Protein AF-A0A932TKQ1-F1 (afdb_monomer)

Sequence (70 aa):
MDFPKEKMEFATTHGDKESDQGWLVLNLGTLDLEGVSRIYINLDLVDDLRKRGERHSDALERMRSLLGGD

Secondary structure (DSSP, 8-state):
----GGGEEEEEEETTEEEEEEEEEEE-TTS--TT--EEEEEHHHHHHHHHHHHHHHHHHHHHHHHTT--

Mean predicted aligned error: 9.35 Å

Radius of gyration: 18.27 Å; Cα contacts (8 Å, |Δi|>4): 71; chains: 1; bounding box: 28×22×51 Å

Foldseek 3Di:
DDADPVQWDWAQDDDVDGAPVTWIKGQPCPPPPPPDRIDIDRVVVVVVVVVVVVVVVVVVVVVCVVVPDD

Structure (mmCIF, N/CA/C/O backbone):
data_AF-A0A932TKQ1-F1
#
_entry.id   AF-A0A932TKQ1-F1
#
loop_
_atom_site.group_PDB
_atom_site.id
_atom_site.type_symbol
_atom_site.label_atom_id
_atom_site.label_alt_id
_atom_site.label_comp_id
_atom_site.label_asym_id
_atom_site.labe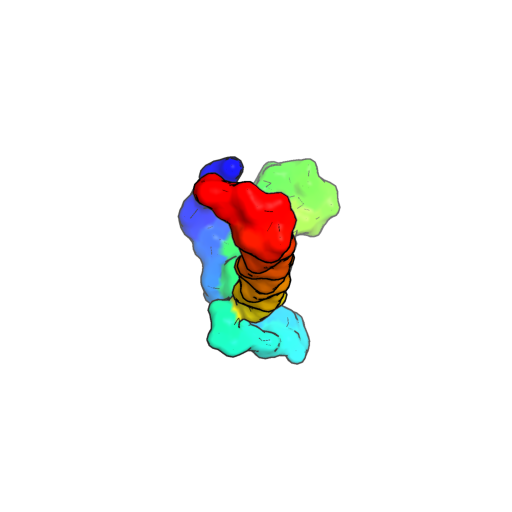l_entity_id
_atom_site.label_seq_id
_atom_site.pdbx_PDB_ins_code
_atom_site.Cartn_x
_atom_site.Cartn_y
_atom_site.Cartn_z
_atom_site.occupancy
_atom_site.B_iso_or_equiv
_atom_site.auth_seq_id
_atom_site.auth_comp_id
_atom_site.auth_asym_id
_atom_site.auth_atom_id
_atom_site.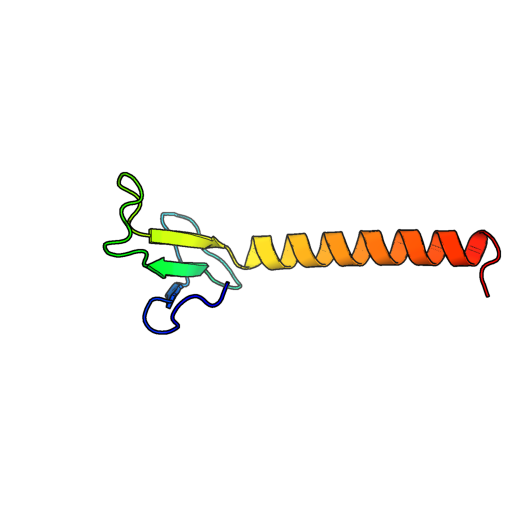pdbx_PDB_model_num
ATOM 1 N N . MET A 1 1 ? 13.867 1.277 5.466 1.00 56.12 1 MET A N 1
ATOM 2 C CA . MET A 1 1 ? 14.449 1.088 4.124 1.00 56.12 1 MET A CA 1
ATOM 3 C C . MET A 1 1 ? 13.831 2.150 3.245 1.00 56.12 1 MET A C 1
ATOM 5 O O . MET A 1 1 ? 12.623 2.111 3.056 1.00 56.12 1 MET A O 1
ATOM 9 N N . ASP A 1 2 ? 14.617 3.125 2.804 1.00 79.25 2 ASP A N 1
ATOM 10 C CA . ASP A 1 2 ? 14.137 4.148 1.879 1.00 79.25 2 ASP A CA 1
ATOM 11 C C . ASP A 1 2 ? 14.081 3.541 0.479 1.00 79.25 2 ASP A C 1
ATOM 13 O O . ASP A 1 2 ? 15.108 3.157 -0.083 1.00 79.25 2 ASP A O 1
ATOM 17 N N . PHE A 1 3 ? 12.871 3.374 -0.052 1.00 83.25 3 PHE A N 1
ATOM 18 C CA . PHE A 1 3 ? 12.681 2.881 -1.411 1.00 83.25 3 PHE A CA 1
ATOM 19 C C . PHE A 1 3 ? 12.660 4.078 -2.381 1.00 83.25 3 PHE A C 1
ATOM 21 O O . PHE A 1 3 ? 12.051 5.101 -2.051 1.00 83.25 3 PHE A O 1
ATOM 28 N N . PRO A 1 4 ? 13.326 4.006 -3.549 1.00 86.25 4 PRO A N 1
ATOM 29 C CA . PRO A 1 4 ? 13.430 5.150 -4.453 1.00 86.25 4 PRO A CA 1
ATOM 30 C C . PRO A 1 4 ? 12.058 5.601 -4.964 1.00 86.25 4 PRO A C 1
ATOM 32 O O . PRO A 1 4 ? 11.289 4.787 -5.480 1.00 86.25 4 PRO A O 1
ATOM 35 N N . LYS A 1 5 ? 11.745 6.895 -4.827 1.00 88.00 5 LYS A N 1
ATOM 36 C CA . LYS A 1 5 ? 10.419 7.447 -5.163 1.00 88.00 5 LYS A CA 1
ATOM 37 C C . LYS A 1 5 ? 10.096 7.313 -6.647 1.00 88.00 5 LYS A C 1
ATOM 39 O O . LYS A 1 5 ? 8.952 7.075 -7.001 1.00 88.00 5 LYS A O 1
ATOM 44 N N . GLU A 1 6 ? 11.100 7.417 -7.509 1.00 89.31 6 GLU A N 1
ATOM 45 C CA . GLU A 1 6 ? 10.969 7.243 -8.957 1.00 89.31 6 GLU A CA 1
ATOM 46 C C . GLU A 1 6 ? 10.609 5.808 -9.374 1.00 89.31 6 GLU A C 1
ATOM 48 O O . GLU A 1 6 ? 10.217 5.580 -10.514 1.00 89.31 6 GLU A O 1
ATOM 53 N N . LYS A 1 7 ? 10.732 4.842 -8.455 1.00 88.75 7 LYS A N 1
ATOM 54 C CA . LYS A 1 7 ? 10.312 3.447 -8.640 1.00 88.75 7 LYS A CA 1
ATOM 55 C C . LYS A 1 7 ? 8.972 3.138 -7.965 1.00 88.75 7 LYS A C 1
ATOM 57 O O . LYS A 1 7 ? 8.587 1.971 -7.886 1.00 88.75 7 LYS A O 1
ATOM 62 N N . MET A 1 8 ? 8.295 4.156 -7.441 1.00 92.44 8 MET A N 1
ATOM 63 C CA . MET A 1 8 ? 6.969 4.039 -6.850 1.00 92.44 8 MET A CA 1
ATOM 64 C C . MET A 1 8 ? 5.922 4.555 -7.826 1.00 92.44 8 MET 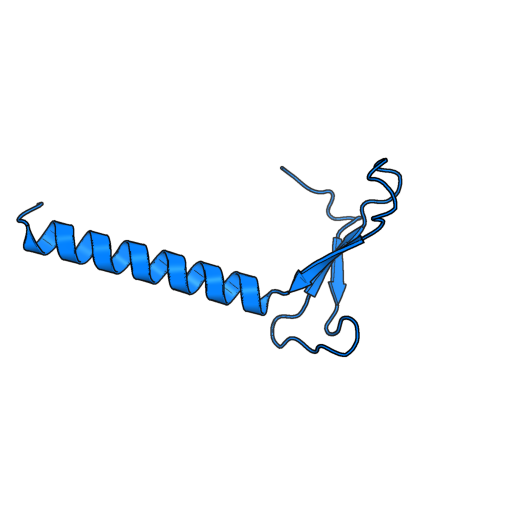A C 1
ATOM 66 O O . MET A 1 8 ? 6.071 5.631 -8.401 1.00 92.44 8 MET A O 1
ATOM 70 N N . GLU A 1 9 ? 4.833 3.815 -7.958 1.00 93.38 9 GLU A N 1
ATOM 71 C CA . GLU A 1 9 ? 3.683 4.212 -8.759 1.00 93.38 9 GLU A CA 1
ATOM 72 C C . GLU A 1 9 ? 2.405 4.028 -7.936 1.00 93.38 9 GLU A C 1
ATOM 74 O O . GLU A 1 9 ? 2.333 3.186 -7.038 1.00 93.38 9 GLU A O 1
ATOM 79 N N . PHE A 1 10 ? 1.392 4.834 -8.241 1.00 93.88 10 PHE A N 1
ATOM 80 C CA . PHE A 1 10 ? 0.061 4.693 -7.665 1.00 93.88 10 PHE A CA 1
ATOM 81 C C . PHE A 1 10 ? -0.882 4.107 -8.711 1.00 93.88 10 PHE A C 1
ATOM 83 O O . PHE A 1 10 ? -0.908 4.575 -9.850 1.00 93.88 10 PHE A O 1
ATOM 90 N N . ALA A 1 11 ? -1.676 3.116 -8.318 1.00 92.81 11 ALA A N 1
ATOM 91 C CA . ALA A 1 11 ? -2.708 2.533 -9.165 1.00 92.81 11 ALA A CA 1
ATOM 92 C C . ALA A 1 11 ? -4.033 2.447 -8.406 1.00 92.81 11 ALA A C 1
ATOM 94 O O . ALA A 1 11 ? -4.064 2.096 -7.234 1.00 92.81 11 ALA A O 1
ATOM 95 N N . THR A 1 12 ? -5.148 2.728 -9.069 1.00 90.12 12 THR A N 1
ATOM 96 C CA . THR A 1 12 ? -6.487 2.568 -8.475 1.00 90.12 12 THR A CA 1
ATOM 97 C C . THR A 1 12 ? -6.955 1.111 -8.495 1.00 90.12 12 THR A C 1
ATOM 99 O O . THR A 1 12 ? -7.734 0.689 -7.643 1.00 90.12 12 THR A O 1
ATOM 102 N N . THR A 1 13 ? -6.438 0.315 -9.431 1.00 88.38 13 THR A N 1
ATOM 103 C CA . THR A 1 13 ? -6.844 -1.077 -9.661 1.00 88.38 13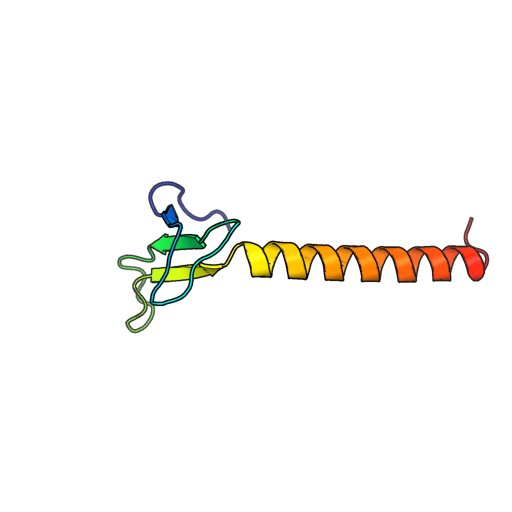 THR A CA 1
ATOM 104 C C . THR A 1 13 ? -5.636 -1.980 -9.887 1.00 88.38 13 THR A C 1
ATOM 106 O O . THR A 1 13 ? -4.675 -1.579 -10.547 1.00 88.38 13 THR A O 1
ATOM 109 N N . HIS A 1 14 ? -5.706 -3.225 -9.415 1.00 88.81 14 HIS A N 1
ATOM 110 C CA . HIS A 1 14 ? -4.721 -4.262 -9.723 1.00 88.81 14 HIS A CA 1
ATOM 111 C C . HIS A 1 14 ? -5.411 -5.620 -9.937 1.00 88.81 14 HIS A C 1
ATOM 113 O O . HIS A 1 14 ? -6.004 -6.183 -9.013 1.00 88.81 14 HIS A O 1
ATOM 119 N N . GLY A 1 15 ? -5.319 -6.158 -11.160 1.00 86.75 15 GLY A N 1
ATOM 120 C CA . GLY A 1 15 ? -6.115 -7.317 -11.581 1.00 86.75 15 GLY A CA 1
ATOM 121 C C . GLY A 1 15 ? -7.610 -6.984 -11.567 1.00 86.75 15 GLY A C 1
ATOM 122 O O . GLY A 1 15 ? -7.993 -5.894 -11.979 1.00 86.75 15 GLY A O 1
ATOM 123 N N . ASP A 1 16 ? -8.430 -7.883 -11.020 1.00 89.06 16 ASP A N 1
ATOM 124 C CA . ASP A 1 16 ? -9.883 -7.687 -10.856 1.00 89.06 16 ASP A CA 1
ATOM 125 C C . ASP A 1 16 ? -10.258 -7.007 -9.523 1.00 89.06 16 ASP A C 1
ATOM 127 O O . ASP A 1 16 ? -11.403 -7.076 -9.078 1.00 89.06 16 ASP A O 1
ATOM 131 N N . LYS A 1 17 ? -9.281 -6.408 -8.826 1.00 87.62 17 LYS A N 1
ATOM 132 C CA . LYS A 1 17 ? -9.483 -5.790 -7.510 1.00 87.62 17 LYS A CA 1
ATOM 133 C C . LYS A 1 17 ? -9.339 -4.274 -7.585 1.00 87.62 17 LYS A C 1
ATOM 135 O O . LYS A 1 17 ? -8.257 -3.753 -7.871 1.00 87.62 17 LYS A O 1
ATOM 140 N N . GLU A 1 18 ? -10.422 -3.586 -7.252 1.00 88.94 18 GLU A N 1
ATOM 141 C CA . GLU A 1 18 ? -10.437 -2.148 -6.982 1.00 88.94 18 GLU A CA 1
ATOM 142 C C . GLU A 1 18 ? -10.075 -1.871 -5.517 1.00 88.94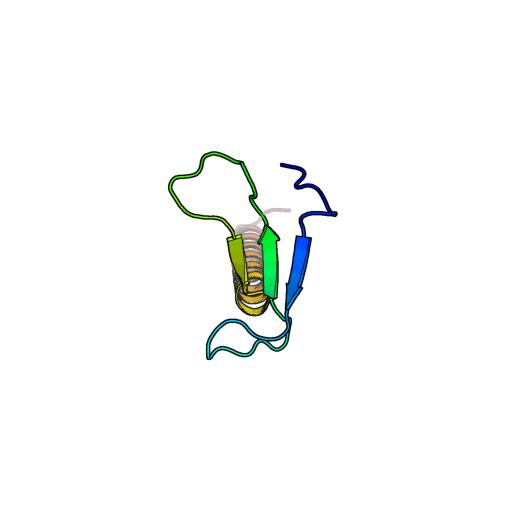 18 GLU A C 1
ATOM 144 O O . GLU A 1 18 ? -10.159 -2.760 -4.664 1.00 88.94 18 GLU A O 1
ATOM 149 N N . SER A 1 19 ? -9.610 -0.656 -5.238 1.00 90.75 19 SER A N 1
ATOM 150 C CA . SER A 1 19 ? -9.252 -0.205 -3.893 1.00 90.75 19 SER A CA 1
ATOM 151 C C . SER A 1 19 ? -9.638 1.258 -3.714 1.00 90.75 19 SER A C 1
ATOM 153 O O . SER A 1 19 ? -9.303 2.085 -4.564 1.00 90.75 19 SER A O 1
ATOM 155 N N . ASP A 1 20 ? -10.303 1.577 -2.602 1.00 89.12 20 ASP A N 1
ATOM 156 C CA . ASP A 1 20 ? -10.757 2.939 -2.294 1.00 89.12 20 ASP A CA 1
ATOM 157 C C . ASP A 1 20 ? -9.572 3.863 -1.985 1.00 89.12 20 ASP A C 1
ATOM 159 O O . ASP A 1 20 ? -9.561 5.034 -2.368 1.00 89.12 20 ASP A O 1
ATOM 163 N N . GLN A 1 21 ? -8.558 3.339 -1.290 1.00 89.69 21 GLN A N 1
ATOM 164 C CA . GLN A 1 21 ? -7.305 4.044 -1.004 1.00 89.69 21 GLN A CA 1
ATOM 165 C C . GLN A 1 21 ? -6.238 3.824 -2.086 1.00 89.69 21 GLN A C 1
ATOM 167 O O . GLN A 1 21 ? -5.208 4.498 -2.081 1.00 89.69 21 GLN A O 1
ATOM 172 N N . GLY A 1 22 ? -6.481 2.908 -3.023 1.00 92.75 22 GLY A N 1
ATOM 173 C CA . GLY A 1 22 ? -5.586 2.554 -4.116 1.00 92.75 22 GLY A CA 1
ATOM 174 C C . GLY A 1 22 ? -4.457 1.596 -3.729 1.00 92.75 22 GLY A C 1
ATOM 175 O O . GLY A 1 22 ? -4.404 0.990 -2.658 1.00 92.75 22 GLY A O 1
ATOM 176 N N . TRP A 1 23 ? -3.522 1.446 -4.655 1.00 95.56 23 TRP A N 1
ATOM 177 C CA . TRP A 1 23 ? -2.405 0.519 -4.588 1.00 95.56 23 TRP A CA 1
ATOM 178 C C . TRP A 1 23 ? -1.092 1.278 -4.707 1.00 95.56 23 TRP A C 1
ATOM 180 O O . TRP A 1 23 ? -0.901 2.068 -5.635 1.00 95.56 23 TRP A O 1
ATOM 190 N N . LEU A 1 24 ? -0.159 0.976 -3.807 1.00 93.81 24 LEU A N 1
ATOM 191 C CA . LEU A 1 24 ? 1.240 1.341 -3.974 1.00 93.81 24 LEU A CA 1
ATOM 192 C C . LEU A 1 24 ? 1.936 0.237 -4.768 1.00 93.81 24 LEU A C 1
ATOM 194 O O . LEU A 1 24 ? 2.003 -0.916 -4.335 1.00 93.81 24 LEU A O 1
ATOM 198 N N . VAL A 1 25 ? 2.461 0.602 -5.929 1.00 92.62 25 VAL A N 1
ATOM 199 C CA . VAL A 1 25 ? 3.226 -0.284 -6.799 1.00 92.62 25 VAL A CA 1
ATOM 200 C C . VAL A 1 25 ? 4.701 0.045 -6.635 1.00 92.62 25 VAL A C 1
ATOM 202 O O . VAL A 1 25 ? 5.120 1.181 -6.846 1.00 92.62 25 VAL A O 1
ATOM 205 N N . LEU A 1 26 ? 5.498 -0.948 -6.257 1.00 91.25 26 LEU A N 1
ATOM 206 C CA . LEU A 1 26 ? 6.948 -0.827 -6.156 1.00 91.25 26 LEU A CA 1
ATOM 207 C C . LEU A 1 26 ? 7.579 -1.579 -7.319 1.00 91.25 26 LEU A C 1
ATOM 209 O O . LEU A 1 26 ? 7.481 -2.806 -7.403 1.00 91.25 26 LEU A O 1
ATOM 213 N N . ASN A 1 27 ? 8.227 -0.849 -8.219 1.00 86.56 27 ASN A N 1
ATOM 214 C CA . ASN A 1 27 ? 8.944 -1.426 -9.342 1.00 86.56 27 ASN A CA 1
ATOM 215 C C . ASN A 1 27 ? 10.352 -1.831 -8.896 1.00 86.56 27 ASN A C 1
ATOM 217 O O . ASN A 1 27 ? 11.207 -0.991 -8.609 1.00 86.56 27 ASN A O 1
ATOM 221 N N . LEU A 1 28 ? 10.598 -3.134 -8.821 1.00 82.25 28 LEU A N 1
ATOM 222 C CA . LEU A 1 28 ? 11.868 -3.674 -8.350 1.00 82.25 28 LEU A CA 1
ATOM 223 C C . LEU A 1 28 ? 12.943 -3.672 -9.449 1.00 82.25 28 LEU A C 1
ATOM 225 O O . LEU A 1 28 ? 14.131 -3.687 -9.134 1.00 82.25 28 LEU A O 1
ATOM 229 N N . GLY A 1 29 ? 12.572 -3.535 -10.727 1.00 75.12 29 GLY A N 1
ATOM 230 C CA . GLY A 1 29 ? 13.530 -3.494 -11.837 1.00 75.12 29 GLY A CA 1
ATOM 231 C C . GLY A 1 29 ? 14.540 -4.655 -11.805 1.00 75.12 29 GLY A C 1
ATOM 232 O O . GLY A 1 29 ? 14.170 -5.785 -11.517 1.00 75.12 29 GLY A O 1
ATOM 233 N N . THR A 1 30 ? 15.819 -4.363 -12.083 1.00 58.97 30 THR A N 1
ATOM 234 C CA . THR A 1 30 ? 16.960 -5.310 -12.092 1.00 58.97 30 THR A CA 1
ATOM 235 C C . THR A 1 30 ? 17.423 -5.773 -10.704 1.00 58.97 30 THR A C 1
ATOM 237 O O . THR A 1 30 ? 18.530 -6.297 -10.585 1.00 58.97 30 THR A O 1
ATOM 240 N N . LEU A 1 31 ? 16.655 -5.531 -9.634 1.00 60.84 31 LEU A N 1
ATOM 241 C CA . LEU A 1 31 ? 16.907 -6.243 -8.383 1.00 60.84 31 LEU A CA 1
ATOM 242 C C . LEU A 1 31 ? 16.617 -7.713 -8.667 1.00 60.84 31 LEU A C 1
ATOM 244 O O . LEU A 1 31 ? 15.485 -8.059 -8.989 1.00 60.84 31 LEU A O 1
ATOM 248 N N . ASP A 1 32 ? 17.667 -8.528 -8.614 1.00 54.91 32 ASP A N 1
ATOM 249 C CA . ASP A 1 32 ? 17.700 -9.950 -8.957 1.00 54.91 32 ASP A CA 1
ATOM 250 C C . ASP A 1 32 ? 16.892 -10.776 -7.938 1.00 54.91 32 ASP A C 1
ATOM 252 O O . ASP A 1 32 ? 17.412 -11.543 -7.134 1.00 54.91 32 ASP A O 1
ATOM 256 N N . LEU A 1 33 ? 15.590 -10.513 -7.893 1.00 61.25 33 LEU A N 1
ATOM 257 C CA . LEU A 1 33 ? 14.600 -11.183 -7.071 1.00 61.25 33 LEU A CA 1
ATOM 258 C C . LEU A 1 33 ? 13.816 -12.089 -8.007 1.00 61.25 33 LEU A C 1
ATOM 260 O O . LEU A 1 33 ? 12.775 -11.684 -8.509 1.00 61.25 33 LEU A O 1
ATOM 264 N N . GLU A 1 34 ? 14.382 -13.262 -8.299 1.00 57.47 34 GLU A N 1
ATOM 265 C CA . GLU A 1 34 ? 13.773 -14.435 -8.955 1.00 57.47 34 GLU A CA 1
ATOM 266 C C . GLU A 1 34 ? 12.387 -14.198 -9.606 1.00 57.47 34 GLU A C 1
ATOM 268 O O . GLU A 1 34 ? 11.361 -14.709 -9.163 1.00 57.47 34 GLU A O 1
ATOM 273 N N . GLY A 1 35 ? 12.343 -13.394 -10.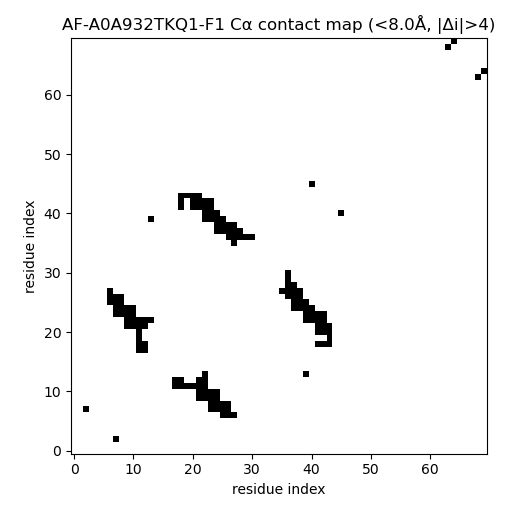676 1.00 60.91 35 GLY A N 1
ATOM 274 C CA . GLY A 1 35 ? 11.140 -13.172 -11.490 1.00 60.91 35 GLY A CA 1
ATOM 275 C C . GLY A 1 35 ? 10.086 -12.186 -10.954 1.00 60.91 35 GLY A C 1
ATOM 276 O O . GLY A 1 35 ? 9.095 -11.947 -11.646 1.00 60.91 35 GLY A O 1
ATOM 277 N N . VAL A 1 36 ? 10.270 -11.565 -9.784 1.00 65.12 36 VAL A N 1
ATOM 278 C CA . VAL A 1 36 ? 9.339 -10.560 -9.238 1.00 65.12 36 VAL A CA 1
ATOM 279 C C . VAL A 1 36 ? 9.777 -9.153 -9.639 1.00 65.12 36 VAL A C 1
ATOM 281 O O . VAL A 1 36 ? 10.579 -8.505 -8.974 1.00 65.12 36 VAL A O 1
ATOM 284 N N . SER A 1 37 ? 9.196 -8.635 -10.721 1.00 79.25 37 SER A N 1
ATOM 285 C CA . SER A 1 37 ? 9.496 -7.278 -11.199 1.00 79.25 37 SER A CA 1
ATOM 286 C C . SER A 1 37 ? 8.760 -6.177 -10.430 1.00 79.25 37 SER A C 1
ATOM 288 O O . SER A 1 37 ? 9.162 -5.014 -10.477 1.00 79.25 37 SER A O 1
ATOM 290 N N . ARG A 1 38 ? 7.634 -6.505 -9.781 1.00 87.19 38 ARG A N 1
ATOM 291 C CA . ARG A 1 38 ? 6.733 -5.529 -9.149 1.00 87.19 38 ARG A CA 1
ATOM 292 C C . ARG A 1 38 ? 6.095 -6.093 -7.883 1.00 87.19 38 ARG A C 1
ATOM 294 O O . ARG A 1 38 ? 5.615 -7.223 -7.893 1.00 87.19 38 ARG A O 1
ATOM 301 N N . ILE A 1 39 ? 6.046 -5.283 -6.829 1.00 89.06 39 ILE A N 1
ATOM 302 C CA . ILE A 1 39 ? 5.257 -5.548 -5.620 1.00 89.06 39 ILE A CA 1
ATOM 303 C C . ILE A 1 39 ? 4.039 -4.632 -5.640 1.00 89.06 39 ILE A C 1
ATOM 305 O O . ILE A 1 39 ? 4.167 -3.436 -5.892 1.00 89.06 39 ILE A O 1
ATOM 309 N N . TYR A 1 40 ? 2.875 -5.193 -5.331 1.00 91.88 40 TYR A N 1
ATOM 310 C CA . TYR A 1 40 ? 1.617 -4.464 -5.228 1.00 91.88 40 TYR A CA 1
ATOM 311 C C . TYR A 1 40 ? 1.131 -4.508 -3.785 1.00 91.88 40 TYR A C 1
ATOM 313 O O . TYR A 1 40 ? 0.898 -5.585 -3.235 1.00 91.88 40 TYR A O 1
ATOM 321 N N . ILE A 1 41 ? 0.978 -3.339 -3.173 1.00 92.94 41 ILE A N 1
ATOM 322 C CA . ILE A 1 41 ? 0.512 -3.190 -1.796 1.00 92.94 41 ILE A CA 1
ATOM 323 C C . ILE A 1 41 ? -0.845 -2.496 -1.845 1.00 92.94 41 ILE A C 1
ATOM 325 O O . ILE A 1 41 ? -0.936 -1.342 -2.255 1.00 92.94 41 ILE A O 1
ATOM 329 N N . ASN A 1 42 ? -1.896 -3.202 -1.433 1.00 93.56 42 ASN A N 1
ATOM 330 C CA . ASN A 1 42 ? -3.225 -2.618 -1.286 1.00 93.56 42 ASN A CA 1
ATOM 331 C C . ASN A 1 42 ? -3.241 -1.711 -0.047 1.00 93.56 42 ASN A C 1
ATOM 333 O O . ASN A 1 42 ? -2.945 -2.178 1.057 1.00 93.56 42 ASN A O 1
ATOM 337 N N . LEU A 1 43 ? -3.576 -0.434 -0.226 1.00 94.31 43 LEU A N 1
ATOM 338 C CA . LEU A 1 43 ? -3.527 0.547 0.856 1.00 94.31 43 LEU A CA 1
ATOM 339 C C . LEU A 1 43 ? -4.719 0.442 1.817 1.00 94.31 43 LEU A C 1
ATOM 341 O O . LEU A 1 43 ? -4.562 0.799 2.984 1.00 94.31 43 LEU A O 1
ATOM 345 N N . ASP A 1 44 ? -5.847 -0.141 1.401 1.00 92.38 44 ASP A N 1
ATOM 346 C CA . ASP A 1 44 ? -6.963 -0.442 2.309 1.00 92.38 44 ASP A CA 1
ATOM 347 C C . ASP A 1 44 ? -6.519 -1.440 3.388 1.00 92.38 44 ASP A C 1
ATOM 349 O O . ASP A 1 44 ? -6.793 -1.252 4.571 1.00 92.38 44 ASP A O 1
ATOM 353 N N . LEU A 1 45 ? -5.760 -2.475 3.002 1.00 90.00 45 LEU A N 1
ATOM 354 C CA . LEU A 1 45 ? -5.225 -3.461 3.950 1.00 90.00 45 LEU A CA 1
ATOM 355 C C . LEU A 1 45 ? -4.223 -2.840 4.928 1.00 90.00 45 LEU A C 1
ATOM 357 O O . LEU A 1 45 ? -4.172 -3.235 6.094 1.00 90.00 45 LEU A O 1
ATOM 361 N N . VAL A 1 46 ? -3.424 -1.878 4.464 1.00 90.25 46 VAL A N 1
ATOM 362 C CA . VAL A 1 46 ? -2.469 -1.160 5.319 1.00 90.25 46 VAL A CA 1
ATOM 363 C C . VAL A 1 46 ? -3.211 -0.317 6.355 1.00 90.25 46 VAL A C 1
ATOM 365 O O . VAL A 1 46 ? -2.854 -0.352 7.534 1.00 90.25 46 VAL A O 1
ATOM 368 N N . ASP A 1 47 ? -4.265 0.391 5.948 1.00 89.31 47 ASP A N 1
ATOM 369 C CA . ASP A 1 47 ? -5.101 1.162 6.871 1.00 89.31 47 ASP A CA 1
ATOM 370 C C . ASP A 1 47 ? -5.790 0.256 7.906 1.00 89.31 47 ASP A C 1
ATOM 372 O O . ASP A 1 47 ? -5.813 0.554 9.103 1.00 89.31 47 ASP A O 1
ATOM 376 N N . ASP A 1 48 ? -6.261 -0.910 7.474 1.00 90.50 48 ASP A N 1
ATOM 377 C CA . ASP A 1 48 ? -6.867 -1.909 8.349 1.00 90.50 48 ASP A CA 1
ATOM 378 C C . ASP A 1 48 ? -5.878 -2.484 9.376 1.00 90.50 48 ASP A C 1
ATOM 380 O O . ASP A 1 48 ? -6.230 -2.690 10.543 1.00 90.50 48 ASP A O 1
ATOM 384 N N . LEU A 1 49 ? -4.630 -2.737 8.971 1.00 88.69 49 LEU A N 1
ATOM 385 C CA . LEU A 1 49 ? -3.559 -3.171 9.872 1.00 88.69 49 LEU A CA 1
ATOM 386 C C . LEU A 1 49 ? -3.211 -2.085 10.891 1.00 88.69 49 LEU A C 1
ATOM 388 O O . LEU A 1 49 ? -3.059 -2.387 12.077 1.00 88.69 49 LEU A O 1
ATOM 392 N N . ARG A 1 50 ? -3.149 -0.823 10.454 1.00 87.44 50 ARG A N 1
ATOM 393 C CA . ARG A 1 50 ? -2.916 0.324 11.337 1.00 87.44 50 ARG A CA 1
ATOM 394 C C . ARG A 1 50 ? -4.006 0.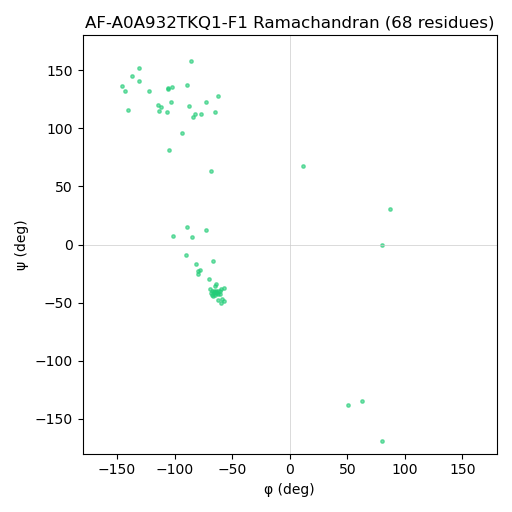434 12.400 1.00 87.44 50 ARG A C 1
ATOM 396 O O . ARG A 1 50 ? -3.691 0.444 13.587 1.00 87.44 50 ARG A O 1
ATOM 403 N N . LYS A 1 51 ? -5.279 0.394 11.993 1.00 88.69 51 LYS A N 1
ATOM 404 C CA . LYS A 1 51 ? -6.436 0.411 12.905 1.00 88.69 51 LYS A CA 1
ATOM 405 C C . LYS A 1 51 ? -6.399 -0.731 13.922 1.00 88.69 51 LYS A C 1
ATOM 407 O O . LYS A 1 51 ? -6.787 -0.550 15.074 1.00 88.69 51 LYS A O 1
ATOM 412 N N . ARG A 1 52 ? -5.949 -1.928 13.525 1.00 85.88 52 ARG A N 1
ATOM 413 C CA . ARG A 1 52 ? -5.781 -3.060 14.458 1.00 85.88 52 ARG A CA 1
ATOM 414 C C . ARG A 1 52 ? -4.668 -2.792 15.467 1.00 85.88 52 ARG A C 1
ATOM 416 O O . ARG A 1 52 ? -4.874 -3.048 16.650 1.00 85.88 52 ARG A O 1
ATOM 423 N N . GLY A 1 53 ? -3.532 -2.259 15.022 1.00 82.12 53 GLY A N 1
ATOM 424 C CA . GLY A 1 53 ? -2.434 -1.855 15.903 1.00 82.12 53 GLY A CA 1
ATOM 425 C C . GLY A 1 53 ? -2.861 -0.803 16.931 1.00 82.12 53 GLY A C 1
ATOM 426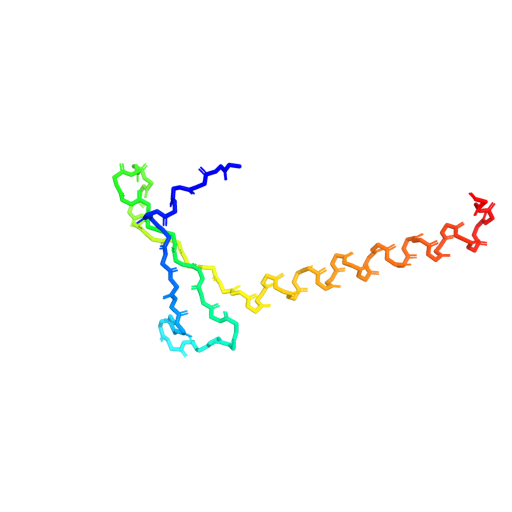 O O . GLY A 1 53 ? -2.619 -0.987 18.122 1.00 82.12 53 GLY A O 1
ATOM 427 N N . GLU A 1 54 ? -3.572 0.237 16.487 1.00 82.00 54 GLU A N 1
ATOM 428 C CA . GLU A 1 54 ? -4.133 1.287 17.354 1.00 82.00 54 GLU A CA 1
ATOM 429 C C . GLU A 1 54 ? -5.064 0.682 18.423 1.00 82.00 54 GLU A C 1
ATOM 431 O O . GLU A 1 54 ? -4.858 0.892 19.615 1.00 82.00 54 GLU A O 1
ATOM 436 N N . ARG A 1 55 ? -6.002 -0.196 18.032 1.00 78.06 55 ARG A N 1
ATOM 437 C CA . ARG A 1 55 ? -6.898 -0.884 18.986 1.00 78.06 55 ARG A CA 1
ATOM 438 C C . ARG A 1 55 ? -6.157 -1.728 20.024 1.00 78.06 55 ARG A C 1
ATOM 440 O O . ARG A 1 55 ? -6.589 -1.801 21.174 1.00 78.06 55 ARG A O 1
ATOM 447 N N . HIS A 1 56 ? -5.079 -2.402 19.626 1.00 68.88 56 HIS A N 1
ATOM 448 C CA . HIS A 1 56 ? -4.258 -3.180 20.553 1.00 68.88 56 HIS A CA 1
ATOM 449 C C . HIS A 1 56 ? -3.521 -2.280 21.551 1.00 68.88 56 HIS A C 1
ATOM 451 O O . HIS A 1 56 ? -3.461 -2.621 22.732 1.00 68.88 56 HIS A O 1
ATOM 457 N N . SER A 1 57 ? -3.012 -1.131 21.098 1.00 69.38 57 SER A N 1
ATOM 458 C CA . SER A 1 57 ? -2.390 -0.128 21.968 1.00 69.38 57 SER A CA 1
ATOM 459 C C . SER A 1 57 ? -3.391 0.420 22.988 1.00 69.3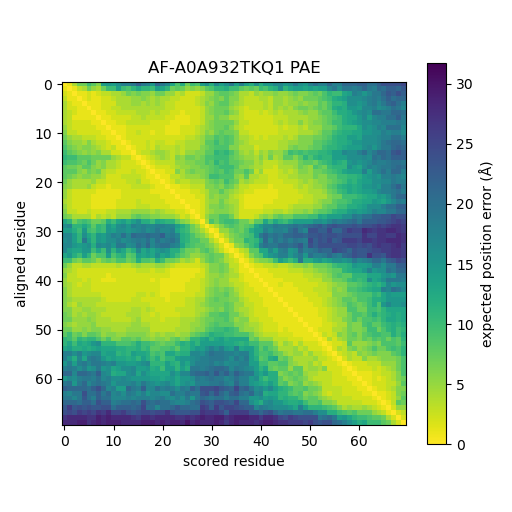8 57 SER A C 1
ATOM 461 O O . SER A 1 57 ? -3.116 0.385 24.185 1.00 69.38 57 SER A O 1
ATOM 463 N N . ASP A 1 58 ? -4.589 0.807 22.542 1.00 75.25 58 ASP A N 1
ATOM 464 C CA . ASP A 1 58 ? -5.646 1.337 23.413 1.00 75.25 58 ASP A CA 1
ATOM 465 C C . ASP A 1 58 ? -6.082 0.323 24.481 1.00 75.25 58 ASP A C 1
ATOM 467 O O . ASP A 1 58 ? -6.329 0.672 25.637 1.00 75.25 58 ASP A O 1
ATOM 471 N N . ALA A 1 59 ? -6.192 -0.957 24.110 1.00 73.25 59 ALA A N 1
ATOM 472 C CA . ALA A 1 59 ? -6.552 -2.021 25.042 1.00 73.25 59 ALA A CA 1
ATOM 473 C C . ALA A 1 59 ? -5.474 -2.230 26.118 1.00 73.25 59 ALA A C 1
ATOM 475 O O . ALA A 1 59 ? -5.804 -2.424 27.291 1.00 73.25 59 ALA A O 1
ATOM 476 N N . LEU A 1 60 ? -4.196 -2.159 25.735 1.00 73.62 60 LEU A N 1
ATOM 477 C CA . LEU A 1 60 ? -3.067 -2.252 26.660 1.00 73.62 60 LEU A CA 1
ATOM 478 C C . LEU A 1 60 ? -2.987 -1.034 27.586 1.00 73.62 60 LEU A C 1
ATOM 480 O O . LEU A 1 60 ? -2.767 -1.197 28.785 1.00 73.62 60 LEU A O 1
ATOM 484 N N . GLU A 1 61 ? -3.213 0.170 27.065 1.00 76.62 61 GLU A N 1
ATOM 485 C CA . GLU A 1 61 ? -3.214 1.406 27.851 1.00 76.62 61 GLU A CA 1
ATOM 486 C C . GLU A 1 61 ? -4.356 1.419 28.876 1.00 76.62 61 GLU A C 1
ATOM 488 O O . GLU A 1 61 ? -4.134 1.688 30.059 1.00 76.62 61 GLU A O 1
ATOM 493 N N . ARG A 1 62 ? -5.564 1.001 28.470 1.00 77.06 62 ARG A N 1
ATOM 494 C CA . ARG A 1 62 ? -6.695 0.805 29.393 1.00 77.06 62 ARG A CA 1
ATOM 495 C C . ARG A 1 62 ? -6.385 -0.234 30.461 1.00 77.06 62 ARG A C 1
ATOM 497 O O . ARG A 1 62 ? -6.697 -0.014 31.626 1.00 77.06 62 ARG A O 1
ATOM 504 N N . MET A 1 63 ? -5.755 -1.349 30.092 1.00 72.94 63 MET A N 1
ATOM 505 C CA . MET A 1 63 ? -5.353 -2.369 31.060 1.00 72.94 63 MET A CA 1
ATOM 506 C C . MET A 1 63 ? -4.314 -1.824 32.054 1.00 72.94 63 MET A C 1
ATOM 508 O O . MET A 1 63 ? -4.447 -2.066 33.250 1.00 72.94 63 MET A O 1
ATOM 512 N N . ARG A 1 64 ? -3.337 -1.026 31.602 1.00 74.62 64 ARG A N 1
ATOM 513 C CA . ARG A 1 64 ? -2.353 -0.360 32.473 1.00 74.62 64 ARG A CA 1
ATOM 514 C C . ARG A 1 64 ? -3.005 0.641 33.436 1.00 74.62 64 ARG A C 1
ATOM 516 O O . ARG A 1 64 ? -2.651 0.657 34.611 1.00 74.62 64 ARG A O 1
ATOM 523 N N . SER A 1 65 ? -3.978 1.420 32.963 1.00 78.25 65 SER A N 1
ATOM 524 C CA . SER A 1 65 ? -4.731 2.372 33.792 1.00 78.25 65 SER A CA 1
ATOM 525 C C . SER A 1 65 ? -5.588 1.664 34.854 1.00 78.25 65 SER A C 1
ATOM 527 O O . SER A 1 65 ? -5.598 2.065 36.015 1.00 78.25 65 SER A O 1
ATOM 529 N N . LEU A 1 66 ? -6.239 0.549 34.499 1.00 80.31 66 LEU A N 1
ATOM 530 C CA . LEU A 1 66 ? -7.039 -0.256 35.435 1.00 80.31 66 LEU A CA 1
ATOM 531 C C . LEU A 1 66 ? -6.193 -0.999 36.481 1.00 80.31 66 LEU A C 1
ATOM 533 O O . LEU A 1 66 ? -6.668 -1.248 37.586 1.00 80.31 66 LEU A O 1
ATOM 537 N N . LEU A 1 67 ? -4.952 -1.357 36.139 1.00 81.69 67 LEU A N 1
ATOM 538 C CA . LEU A 1 67 ? -4.006 -2.021 37.041 1.00 81.69 67 LEU A CA 1
ATOM 539 C C . LEU A 1 67 ? -3.213 -1.038 37.926 1.00 81.69 67 LEU A C 1
ATOM 541 O O . LEU A 1 67 ? -2.337 -1.472 38.671 1.00 81.69 67 LEU A O 1
ATOM 545 N N . GLY A 1 68 ? -3.544 0.259 37.893 1.00 66.50 68 GLY A N 1
ATOM 546 C CA . GLY A 1 68 ? -3.016 1.258 38.827 1.00 66.50 68 GLY A CA 1
ATOM 547 C C . GLY A 1 68 ? -1.688 1.897 38.417 1.00 66.50 68 GLY A C 1
ATOM 548 O O . GLY A 1 68 ? -0.898 2.252 39.287 1.00 66.50 68 GLY A O 1
ATOM 549 N N . GLY A 1 69 ? -1.416 2.029 37.117 1.00 60.84 69 GLY A N 1
ATOM 550 C CA . GLY A 1 69 ? -0.307 2.855 36.640 1.00 60.84 69 GLY A CA 1
ATOM 551 C C . GLY A 1 69 ? -0.699 4.331 36.572 1.00 60.84 69 GLY A C 1
ATOM 552 O O . GLY A 1 69 ? -1.522 4.677 35.726 1.00 60.84 69 GLY A O 1
ATOM 553 N N . ASP A 1 70 ? -0.100 5.154 37.438 1.00 51.91 70 ASP A N 1
ATOM 554 C CA . ASP A 1 70 ? 0.067 6.606 37.230 1.00 51.91 70 ASP A CA 1
ATOM 555 C C . ASP A 1 70 ? 0.820 6.890 35.909 1.00 51.91 70 ASP A C 1
ATOM 557 O O . ASP A 1 70 ? 1.741 6.102 35.549 1.00 51.91 70 ASP A O 1
#

Nearest PDB structures (foldseek):
  2hdl-assembly1_A  TM=4.676E-01  e=8.413E+00  Homo sapiens
  6gzz-assembly1_V4  TM=3.586E-01  e=7.891E+00  Thermus thermophilus HB8

Solvent-accessible surface area (backbone atoms only — not comparable to full-atom values): 4217 Å² total; per-residue (Å²): 132,92,71,65,67,93,37,50,46,82,36,58,62,58,90,99,41,77,42,97,72,17,28,48,34,40,53,46,60,89,52,89,47,92,88,54,48,63,48,79,41,58,39,55,60,51,52,53,51,50,54,50,53,52,53,54,51,53,53,50,52,51,49,41,51,75,74,68,55,130

pLDDT: mean 81.67, std 11.6, range [51.91, 95.56]